Protein AF-A0A7K1BBA8-F1 (afdb_monomer_lite)

Radius of gyration: 17.38 Å; chains: 1; bounding box: 45×29×46 Å

Structure (mmCIF, N/CA/C/O backbone):
data_AF-A0A7K1BBA8-F1
#
_entry.id   AF-A0A7K1BBA8-F1
#
loop_
_atom_site.group_PDB
_atom_site.id
_atom_site.type_symbol
_atom_site.label_atom_id
_atom_site.label_alt_id
_atom_site.label_comp_id
_atom_site.label_asym_id
_atom_site.label_entity_id
_atom_site.label_seq_id
_atom_site.pdbx_PDB_ins_code
_atom_site.Cartn_x
_atom_site.Cartn_y
_atom_site.Cartn_z
_atom_site.occupancy
_atom_site.B_iso_or_equiv
_atom_site.auth_seq_id
_atom_site.auth_comp_id
_atom_site.auth_asym_id
_atom_site.auth_atom_id
_atom_site.pdbx_PDB_model_num
ATOM 1 N N . MET A 1 1 ? -8.028 11.814 24.435 1.00 54.56 1 MET A N 1
ATOM 2 C CA . MET A 1 1 ? -7.162 12.626 23.548 1.00 54.56 1 MET A CA 1
ATOM 3 C C . MET A 1 1 ? -5.939 11.874 23.022 1.00 54.56 1 MET A C 1
ATOM 5 O O . MET A 1 1 ? -5.549 12.142 21.898 1.00 54.56 1 MET A O 1
ATOM 9 N N . THR A 1 2 ? -5.328 10.942 23.764 1.00 65.00 2 THR A N 1
ATOM 10 C CA . THR A 1 2 ? -4.188 10.130 23.278 1.00 65.00 2 THR A CA 1
ATOM 11 C C . THR A 1 2 ? -4.595 8.970 22.361 1.00 65.00 2 THR A C 1
ATOM 13 O O . THR A 1 2 ? -3.912 8.727 21.375 1.00 65.00 2 THR A O 1
ATOM 16 N N . ALA A 1 3 ? -5.726 8.306 22.629 1.00 73.25 3 ALA A N 1
ATOM 17 C CA . ALA A 1 3 ? -6.190 7.162 21.833 1.00 73.25 3 ALA A CA 1
ATOM 18 C C . ALA A 1 3 ? -6.588 7.534 20.391 1.00 73.25 3 ALA A C 1
ATOM 20 O O . ALA A 1 3 ? -6.246 6.815 19.460 1.00 73.25 3 ALA A O 1
ATOM 21 N N . ASP A 1 4 ? -7.256 8.673 20.191 1.00 78.81 4 ASP A N 1
ATOM 22 C CA . ASP A 1 4 ? -7.706 9.092 18.854 1.00 78.81 4 ASP A CA 1
ATOM 23 C C . ASP A 1 4 ? -6.535 9.531 17.968 1.00 78.81 4 ASP A C 1
ATOM 25 O O . ASP A 1 4 ? -6.518 9.257 16.773 1.00 78.81 4 ASP A O 1
ATOM 29 N N . ARG A 1 5 ? -5.515 10.166 18.563 1.00 82.19 5 ARG A N 1
ATOM 30 C CA . ARG A 1 5 ? -4.277 10.520 17.857 1.00 82.19 5 ARG A CA 1
ATOM 31 C C . ARG A 1 5 ? -3.533 9.273 17.384 1.00 82.19 5 ARG A C 1
ATOM 33 O O . ARG A 1 5 ? -3.009 9.274 16.278 1.00 82.19 5 ARG A O 1
ATOM 40 N N . GLU A 1 6 ? -3.501 8.233 18.209 1.00 84.38 6 GLU A N 1
ATOM 41 C CA . GLU A 1 6 ? -2.866 6.966 17.851 1.00 84.38 6 GLU A CA 1
ATOM 42 C C . GLU A 1 6 ? -3.633 6.239 16.739 1.00 84.38 6 GLU A C 1
ATOM 44 O O . GLU A 1 6 ? -3.033 5.793 15.769 1.00 84.38 6 GLU A O 1
ATOM 49 N N . LEU A 1 7 ? -4.966 6.215 16.813 1.00 84.06 7 LEU A N 1
ATOM 50 C CA . LEU A 1 7 ? -5.827 5.690 15.746 1.00 84.06 7 LEU A CA 1
ATOM 51 C C . LEU A 1 7 ? -5.631 6.422 14.414 1.00 84.06 7 LEU A C 1
ATOM 53 O O . LEU A 1 7 ? -5.573 5.785 13.366 1.00 84.06 7 LEU A O 1
ATOM 57 N N . LEU A 1 8 ? -5.510 7.752 14.449 1.00 84.81 8 LEU A N 1
ATOM 58 C CA . LEU A 1 8 ? -5.226 8.556 13.259 1.00 84.81 8 LEU A CA 1
ATOM 59 C C . LEU A 1 8 ? -3.833 8.273 12.693 1.00 84.81 8 LEU A C 1
ATOM 61 O O . LEU A 1 8 ? -3.680 8.233 11.477 1.00 84.81 8 LEU A O 1
ATOM 65 N N . ARG A 1 9 ? -2.834 8.065 13.560 1.00 87.00 9 ARG A N 1
ATOM 66 C CA . ARG A 1 9 ? -1.474 7.699 13.148 1.00 87.00 9 ARG A CA 1
ATOM 67 C C . ARG A 1 9 ? -1.467 6.354 12.426 1.00 87.00 9 ARG A C 1
ATOM 69 O O . ARG A 1 9 ? -0.977 6.297 11.306 1.00 87.00 9 ARG A O 1
ATOM 76 N N . VAL A 1 10 ? -2.077 5.326 13.021 1.00 83.75 10 VAL A N 1
ATOM 77 C CA . VAL A 1 10 ? -2.215 4.002 12.394 1.00 83.75 10 VAL A CA 1
ATOM 78 C C . VAL A 1 10 ? -2.921 4.131 11.048 1.00 83.75 10 VAL A C 1
ATOM 80 O O . VAL A 1 10 ? -2.391 3.701 10.033 1.00 83.75 10 VAL A O 1
ATOM 83 N N . ALA A 1 11 ? -4.072 4.809 10.999 1.00 84.81 11 ALA A N 1
ATOM 84 C CA . ALA A 1 11 ? -4.807 4.965 9.748 1.00 84.81 11 ALA A CA 1
ATOM 85 C C . ALA A 1 11 ? -3.985 5.676 8.654 1.00 84.81 11 ALA A C 1
ATOM 87 O O . ALA A 1 11 ? -4.057 5.296 7.488 1.00 84.81 11 ALA A O 1
ATOM 88 N N . ALA A 1 12 ? -3.194 6.690 9.018 1.00 87.12 12 ALA A N 1
ATOM 89 C CA . ALA A 1 12 ? -2.317 7.388 8.083 1.00 87.12 12 ALA A CA 1
ATOM 90 C C . ALA A 1 12 ? -1.182 6.492 7.562 1.00 87.12 12 ALA A C 1
ATOM 92 O O . ALA A 1 12 ? -0.911 6.511 6.364 1.00 87.12 12 ALA A O 1
ATOM 93 N N . GLU A 1 13 ? -0.564 5.690 8.432 1.00 87.19 13 GLU A N 1
ATOM 94 C CA . GLU A 1 13 ? 0.495 4.742 8.060 1.00 87.19 13 GLU A CA 1
ATOM 95 C C . GLU A 1 13 ? -0.019 3.684 7.072 1.00 87.19 13 GLU A C 1
ATOM 97 O O . GLU A 1 13 ? 0.630 3.423 6.062 1.00 87.19 13 GLU A O 1
ATOM 102 N N . GLU A 1 14 ? -1.218 3.137 7.292 1.00 86.19 14 GLU A N 1
ATOM 103 C CA . GLU A 1 14 ? -1.819 2.162 6.369 1.00 86.19 14 GLU A CA 1
ATOM 104 C C . GLU A 1 14 ? -2.209 2.775 5.016 1.00 86.19 14 GLU A C 1
ATOM 106 O O . GLU A 1 14 ? -2.061 2.154 3.963 1.00 86.19 14 GLU A O 1
ATOM 111 N N . ILE A 1 15 ? -2.689 4.020 5.011 1.00 85.88 15 ILE A N 1
ATOM 112 C CA . ILE A 1 15 ? -2.990 4.744 3.767 1.00 85.88 15 ILE A CA 1
ATOM 113 C C . ILE A 1 15 ? -1.702 5.050 2.993 1.00 85.88 15 ILE A C 1
ATOM 115 O O . ILE A 1 15 ? -1.694 4.999 1.761 1.00 85.88 15 ILE A O 1
ATOM 119 N N . GLU A 1 16 ? -0.602 5.336 3.690 1.00 88.50 16 GLU A N 1
ATOM 120 C CA . GLU A 1 16 ? 0.699 5.563 3.062 1.00 88.50 16 GLU A CA 1
ATOM 121 C C . GLU A 1 16 ? 1.179 4.326 2.290 1.00 88.50 16 GLU A C 1
ATOM 123 O O . GLU A 1 16 ? 1.737 4.464 1.201 1.00 88.50 16 GLU A O 1
ATOM 128 N N . ILE A 1 17 ? 0.901 3.120 2.791 1.00 86.38 17 ILE A N 1
ATOM 129 C CA . ILE A 1 17 ? 1.223 1.862 2.103 1.00 86.38 17 ILE A CA 1
ATOM 130 C C . ILE A 1 17 ? 0.527 1.772 0.751 1.00 86.38 17 ILE A C 1
ATOM 132 O O . ILE A 1 17 ? 1.170 1.471 -0.257 1.00 86.38 17 ILE A O 1
ATOM 136 N N . LEU A 1 18 ? -0.767 2.094 0.712 1.00 86.31 18 LEU A N 1
ATOM 137 C CA . LEU A 1 18 ? -1.517 2.160 -0.540 1.00 86.31 18 LEU A CA 1
ATOM 138 C C . LEU A 1 18 ? -0.906 3.204 -1.483 1.00 86.31 18 LEU A C 1
ATOM 140 O O . LEU A 1 18 ? -0.740 2.941 -2.672 1.00 86.31 18 LEU A O 1
ATOM 144 N N . GLY A 1 19 ? -0.505 4.361 -0.947 1.00 88.00 19 GLY A N 1
ATOM 145 C CA . GLY A 1 19 ? 0.194 5.398 -1.706 1.00 88.00 19 GLY A CA 1
ATOM 146 C C . GLY A 1 19 ? 1.498 4.904 -2.338 1.00 88.00 19 GLY A C 1
ATOM 147 O O . GLY A 1 19 ? 1.738 5.160 -3.515 1.00 88.00 19 GLY A O 1
ATOM 148 N N . ARG A 1 20 ? 2.315 4.150 -1.595 1.00 87.62 20 ARG A N 1
ATOM 149 C CA . ARG A 1 20 ? 3.562 3.548 -2.100 1.00 87.62 20 ARG A CA 1
ATOM 150 C C . ARG A 1 20 ? 3.301 2.506 -3.186 1.00 87.62 20 ARG A C 1
ATOM 152 O O . ARG A 1 20 ? 4.009 2.496 -4.186 1.00 87.62 20 ARG A 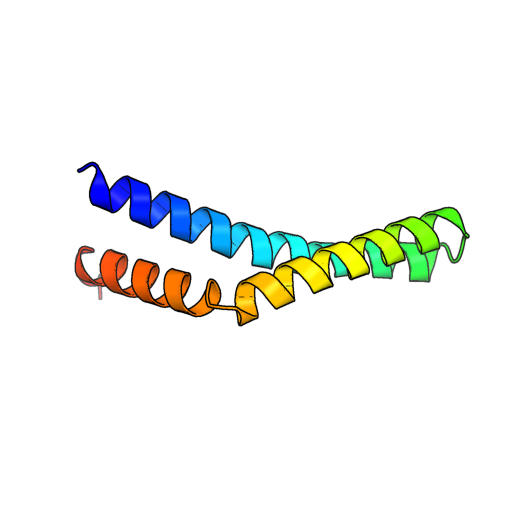O 1
ATOM 159 N N . CYS A 1 21 ? 2.254 1.695 -3.045 1.00 91.31 21 CYS A N 1
ATOM 160 C CA . CYS A 1 21 ? 1.863 0.739 -4.084 1.00 91.31 21 CYS A CA 1
ATOM 161 C C . CYS A 1 21 ? 1.489 1.449 -5.397 1.00 91.31 21 CYS A C 1
ATOM 163 O O . CYS A 1 21 ? 1.870 1.002 -6.475 1.00 91.31 21 CYS A O 1
ATOM 165 N N . LEU A 1 22 ? 0.796 2.590 -5.319 1.00 90.50 22 LEU A N 1
ATOM 166 C CA . LEU A 1 22 ? 0.416 3.377 -6.499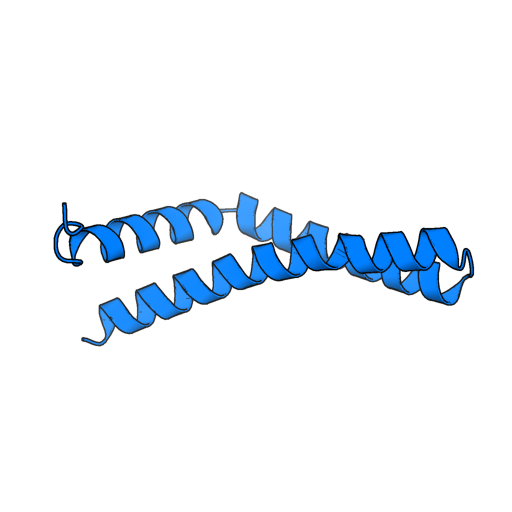 1.00 90.50 22 LEU A CA 1
ATOM 167 C C . LEU A 1 22 ? 1.609 4.054 -7.191 1.00 90.50 22 LEU A C 1
ATOM 169 O O . LEU A 1 22 ? 1.554 4.298 -8.392 1.00 90.50 22 LEU A O 1
ATOM 173 N N . GLN A 1 23 ? 2.702 4.336 -6.474 1.00 90.06 23 GLN A N 1
ATOM 174 C CA . GLN A 1 23 ? 3.908 4.935 -7.065 1.00 90.06 23 GLN A CA 1
ATOM 175 C C . GLN A 1 23 ? 4.633 3.999 -8.041 1.00 90.06 23 GLN A C 1
ATOM 177 O O . GLN A 1 23 ? 5.400 4.479 -8.877 1.00 90.06 23 GLN A O 1
ATOM 182 N N . VAL A 1 24 ? 4.375 2.687 -7.974 1.00 93.62 24 VAL A N 1
ATOM 183 C CA . VAL A 1 24 ? 4.955 1.699 -8.896 1.00 93.62 24 VAL A CA 1
ATOM 184 C C . VAL A 1 24 ? 4.570 1.984 -10.345 1.00 93.62 24 VAL A C 1
ATOM 186 O O . VAL A 1 24 ? 5.391 1.779 -11.234 1.00 93.62 24 VAL A O 1
ATOM 189 N N . ASP A 1 25 ? 3.373 2.519 -10.588 1.00 94.19 25 ASP A N 1
ATOM 190 C CA . ASP A 1 25 ? 2.899 2.860 -11.932 1.00 94.19 25 ASP A CA 1
ATOM 191 C C . ASP A 1 25 ? 3.878 3.797 -12.659 1.00 94.19 25 ASP A C 1
ATOM 193 O O . ASP A 1 25 ? 4.352 3.486 -13.748 1.00 94.19 25 ASP A O 1
ATOM 197 N N . ALA A 1 26 ? 4.330 4.861 -11.989 1.00 93.88 26 ALA A N 1
ATOM 198 C CA . ALA A 1 26 ? 5.306 5.797 -12.549 1.00 93.88 26 ALA A CA 1
ATOM 199 C C . ALA A 1 26 ? 6.673 5.143 -12.845 1.00 93.88 26 ALA A C 1
ATOM 201 O O . ALA A 1 26 ? 7.371 5.540 -13.783 1.00 93.88 26 ALA A O 1
ATOM 202 N N . LEU A 1 27 ? 7.076 4.138 -12.059 1.00 95.00 27 LEU A N 1
ATOM 203 C CA . LEU A 1 27 ? 8.309 3.382 -12.307 1.00 95.00 27 LEU A CA 1
ATOM 204 C C . LEU A 1 27 ? 8.168 2.493 -13.550 1.00 95.00 27 LEU A C 1
ATOM 206 O O . LEU A 1 27 ? 9.090 2.424 -14.366 1.00 95.00 27 LEU A O 1
ATOM 210 N N . LEU A 1 28 ? 7.005 1.857 -13.714 1.00 94.56 28 LEU A N 1
ATOM 211 C CA . LEU A 1 28 ? 6.681 1.029 -14.875 1.00 94.56 28 LEU A CA 1
ATOM 212 C C . LEU A 1 28 ? 6.563 1.865 -16.147 1.00 94.56 28 LEU A C 1
ATOM 214 O O . LEU A 1 28 ? 7.110 1.469 -17.174 1.00 94.56 28 LEU A O 1
ATOM 218 N N . GLU A 1 29 ? 5.911 3.027 -16.083 1.00 96.06 29 GLU A N 1
ATOM 219 C CA . GLU A 1 29 ? 5.822 3.968 -17.202 1.00 96.06 29 GLU A CA 1
ATOM 220 C C . GLU A 1 29 ? 7.210 4.410 -17.666 1.00 96.06 29 GLU A C 1
ATOM 222 O O . GLU A 1 29 ? 7.519 4.372 -18.861 1.00 96.06 29 GLU A O 1
ATOM 227 N N . ARG A 1 30 ? 8.080 4.772 -16.716 1.00 94.88 30 ARG A N 1
ATOM 228 C CA . ARG A 1 30 ? 9.458 5.159 -17.018 1.00 94.88 30 ARG A CA 1
ATOM 229 C C . ARG A 1 30 ? 10.225 4.029 -17.697 1.00 94.88 30 ARG A C 1
ATOM 231 O O . ARG A 1 30 ? 10.830 4.248 -18.743 1.00 94.88 30 ARG A O 1
ATOM 238 N N . TRP A 1 31 ? 10.182 2.821 -17.137 1.00 95.81 31 TRP A N 1
ATOM 239 C CA . TRP A 1 31 ? 10.837 1.668 -17.751 1.00 95.81 31 TRP A CA 1
ATOM 240 C C . TRP A 1 31 ? 10.261 1.340 -19.136 1.00 95.81 31 TRP A C 1
ATOM 242 O O . TRP A 1 31 ? 11.015 1.032 -20.058 1.00 95.81 31 TRP A O 1
ATOM 252 N N . ALA A 1 32 ? 8.945 1.449 -19.326 1.00 95.19 32 ALA A N 1
ATOM 253 C CA . ALA A 1 32 ? 8.307 1.203 -20.615 1.00 95.19 32 ALA A CA 1
ATOM 254 C C . ALA A 1 32 ? 8.757 2.202 -21.698 1.00 95.19 32 ALA A C 1
ATOM 256 O O . ALA A 1 32 ? 8.850 1.823 -22.872 1.00 95.19 32 ALA A O 1
ATOM 257 N N . GLY A 1 33 ? 9.045 3.448 -21.304 1.00 96.19 33 GLY A N 1
ATOM 258 C CA . GLY A 1 33 ? 9.596 4.493 -22.166 1.00 96.19 33 GLY A CA 1
ATOM 259 C C . GLY A 1 33 ? 11.083 4.307 -22.478 1.00 96.19 33 GLY A C 1
ATOM 260 O O . GLY A 1 33 ? 11.459 4.288 -23.651 1.00 96.19 33 GLY A O 1
ATOM 261 N N . ASP A 1 34 ? 11.914 4.140 -21.448 1.00 94.88 34 ASP A N 1
ATOM 262 C CA . AS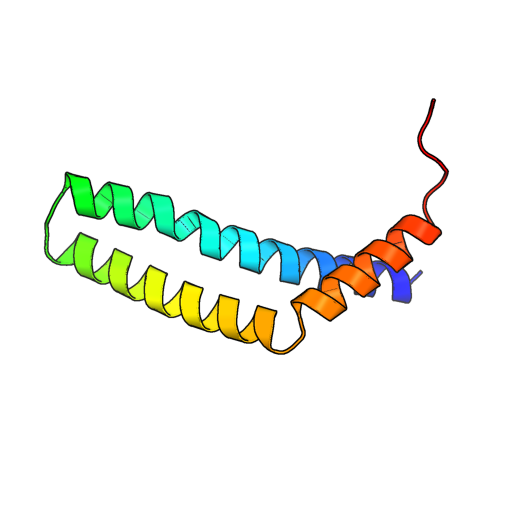P A 1 34 ? 13.377 4.105 -21.584 1.00 94.88 34 ASP A CA 1
ATOM 263 C C . ASP A 1 34 ? 13.887 2.737 -22.083 1.00 94.88 34 ASP A C 1
ATOM 265 O O . ASP A 1 34 ? 14.825 2.661 -22.881 1.00 94.88 34 ASP A O 1
ATOM 269 N N . LYS A 1 35 ? 13.258 1.644 -21.624 1.00 91.69 35 LYS A N 1
ATOM 270 C CA . LYS A 1 35 ? 13.624 0.235 -21.873 1.00 91.69 35 LYS A CA 1
ATOM 271 C C . LYS A 1 35 ? 15.090 -0.104 -21.589 1.00 91.69 35 LYS A C 1
ATOM 273 O O . LYS A 1 35 ? 15.638 -1.042 -22.174 1.00 91.69 35 LYS A O 1
ATOM 278 N N . ASP A 1 36 ? 15.729 0.635 -20.690 1.00 96.75 36 ASP A N 1
ATOM 279 C CA . ASP A 1 36 ? 17.105 0.387 -20.281 1.00 96.75 36 ASP A CA 1
ATOM 280 C C . ASP A 1 36 ? 17.185 -0.490 -19.021 1.00 96.75 36 ASP A C 1
ATOM 282 O O . ASP A 1 36 ? 16.209 -0.720 -18.305 1.00 96.75 36 ASP A O 1
ATOM 286 N N . HIS A 1 37 ? 18.384 -1.008 -18.757 1.00 96.12 37 HIS A N 1
ATOM 287 C CA . HIS A 1 37 ? 18.625 -1.909 -17.634 1.00 96.12 37 HIS A CA 1
ATOM 288 C C . HIS A 1 37 ? 18.397 -1.237 -16.273 1.00 96.12 37 HIS A C 1
ATOM 290 O O . HIS A 1 37 ? 17.819 -1.851 -15.382 1.00 96.12 37 HIS A O 1
ATOM 296 N N . THR A 1 38 ? 18.810 0.022 -16.116 1.00 96.88 38 THR A N 1
ATOM 297 C CA . THR A 1 38 ? 18.700 0.749 -14.845 1.00 96.88 38 THR A CA 1
ATOM 298 C C . THR A 1 38 ? 17.241 1.004 -14.495 1.00 96.88 38 THR A C 1
ATOM 300 O O . THR A 1 38 ? 16.827 0.725 -13.371 1.00 96.88 38 THR A O 1
ATOM 303 N N . SER A 1 39 ? 16.445 1.499 -15.450 1.00 95.25 39 SER A N 1
ATOM 304 C CA . SER A 1 39 ? 15.007 1.705 -15.230 1.00 95.25 39 SER A CA 1
ATOM 305 C C . SER A 1 39 ? 14.274 0.390 -14.961 1.00 95.25 39 SER A C 1
ATOM 307 O O . SER A 1 39 ? 13.406 0.352 -14.091 1.00 95.25 39 SER A O 1
ATOM 309 N N . GLY A 1 40 ? 14.676 -0.701 -15.622 1.00 96.88 40 GLY A N 1
ATOM 310 C CA . GLY A 1 40 ? 14.140 -2.038 -15.366 1.00 96.88 40 GLY A CA 1
ATOM 311 C C . GLY A 1 40 ? 14.424 -2.546 -13.951 1.00 96.88 40 GLY A C 1
ATOM 312 O O . GLY A 1 40 ? 13.514 -3.053 -13.301 1.00 96.8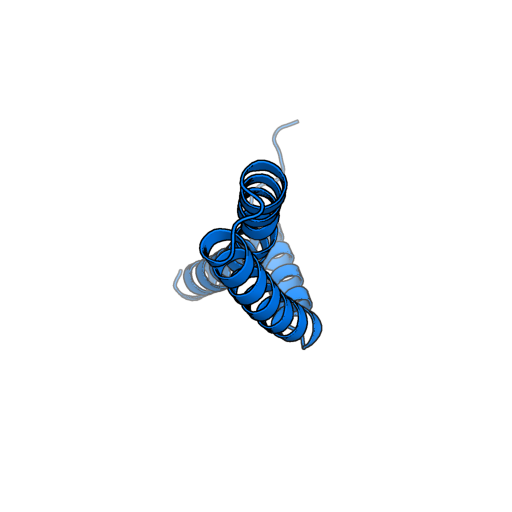8 40 GLY A O 1
ATOM 313 N N . CYS A 1 41 ? 15.649 -2.368 -13.445 1.00 97.75 41 CYS A N 1
ATOM 314 C CA . CYS A 1 41 ? 15.991 -2.730 -12.067 1.00 97.75 41 CYS A CA 1
ATOM 315 C C . CYS A 1 41 ? 15.177 -1.926 -11.047 1.00 97.75 41 CYS A C 1
ATOM 317 O O . CYS A 1 41 ? 14.600 -2.508 -10.138 1.00 97.75 41 CYS A O 1
ATOM 319 N N . ILE A 1 42 ? 15.062 -0.607 -11.233 1.00 95.81 42 ILE A N 1
ATOM 320 C CA . ILE A 1 42 ? 14.287 0.254 -10.327 1.00 95.81 42 ILE A CA 1
ATOM 321 C C . ILE A 1 42 ? 12.806 -0.154 -10.310 1.00 95.81 42 ILE A C 1
ATOM 323 O O . ILE A 1 42 ? 12.189 -0.200 -9.247 1.00 95.81 42 ILE A O 1
ATOM 327 N N . ALA A 1 43 ? 12.227 -0.453 -11.476 1.00 95.62 43 ALA A N 1
ATOM 328 C CA . ALA A 1 43 ? 10.845 -0.912 -11.569 1.00 95.62 43 ALA A CA 1
ATOM 329 C C . ALA A 1 43 ? 10.638 -2.280 -10.896 1.00 95.62 43 ALA A C 1
ATOM 331 O O . ALA A 1 43 ? 9.628 -2.478 -10.223 1.00 95.62 43 ALA A O 1
ATOM 332 N N . ALA A 1 44 ? 11.594 -3.204 -11.040 1.00 96.19 44 ALA A N 1
ATOM 333 C CA . ALA A 1 44 ? 11.555 -4.506 -10.377 1.00 96.19 44 ALA A CA 1
ATOM 334 C C . ALA A 1 44 ? 11.638 -4.377 -8.847 1.00 96.19 44 ALA A C 1
ATOM 336 O O . ALA A 1 44 ? 10.819 -4.975 -8.153 1.00 96.19 44 ALA A O 1
ATOM 337 N N . ASP A 1 45 ? 12.553 -3.552 -8.332 1.00 96.25 45 ASP A N 1
ATOM 338 C CA . ASP A 1 45 ? 12.671 -3.279 -6.893 1.00 96.25 45 ASP A CA 1
ATOM 339 C C . ASP A 1 45 ? 11.377 -2.658 -6.340 1.00 96.25 45 ASP A C 1
ATOM 341 O O . ASP A 1 45 ? 10.889 -3.045 -5.278 1.00 96.25 45 ASP A O 1
ATOM 345 N N . GLY A 1 46 ? 10.776 -1.722 -7.083 1.00 95.31 46 GLY A N 1
ATOM 346 C CA . GLY A 1 46 ? 9.494 -1.119 -6.716 1.00 95.31 46 GLY A CA 1
ATOM 347 C C . GLY A 1 46 ? 8.340 -2.126 -6.674 1.00 95.31 46 GLY A C 1
ATOM 348 O O . GLY A 1 46 ? 7.503 -2.061 -5.774 1.00 95.31 46 GLY A O 1
ATOM 349 N N . LEU A 1 47 ? 8.302 -3.077 -7.614 1.00 95.44 47 LEU A N 1
ATOM 350 C CA . LEU A 1 47 ? 7.319 -4.165 -7.622 1.00 95.44 47 LEU A CA 1
ATOM 351 C C . LEU A 1 47 ? 7.495 -5.114 -6.432 1.00 95.44 47 LEU A C 1
ATOM 353 O O . LEU A 1 47 ? 6.501 -5.477 -5.810 1.00 95.44 47 LEU A O 1
ATOM 357 N N . ASP A 1 48 ? 8.732 -5.495 -6.110 1.00 96.38 48 ASP A N 1
ATOM 358 C CA . ASP A 1 48 ? 9.037 -6.354 -4.959 1.00 96.38 48 ASP A CA 1
ATOM 359 C C . ASP A 1 48 ? 8.617 -5.683 -3.644 1.00 96.38 48 ASP A C 1
ATOM 361 O O . ASP A 1 48 ? 7.909 -6.271 -2.823 1.00 96.38 48 ASP A O 1
ATOM 365 N N . GLN A 1 49 ? 8.934 -4.393 -3.495 1.00 94.12 49 GLN A N 1
ATOM 366 C CA . GLN A 1 49 ? 8.503 -3.614 -2.340 1.00 94.12 49 GLN A CA 1
ATOM 367 C C . GLN A 1 49 ? 6.973 -3.524 -2.242 1.00 94.12 49 GLN A C 1
ATOM 369 O O . GLN A 1 49 ? 6.417 -3.691 -1.156 1.00 94.12 49 GLN A O 1
ATOM 374 N N . ALA A 1 50 ? 6.279 -3.260 -3.353 1.00 94.19 50 ALA A N 1
ATOM 375 C CA . ALA A 1 50 ? 4.820 -3.206 -3.360 1.00 94.19 50 ALA A CA 1
ATOM 376 C C . ALA A 1 50 ? 4.184 -4.564 -3.047 1.00 94.19 50 ALA A C 1
ATOM 378 O O . ALA A 1 50 ? 3.159 -4.601 -2.373 1.00 94.19 50 ALA A O 1
ATOM 379 N N . LEU A 1 51 ? 4.794 -5.671 -3.475 1.00 94.31 51 LEU A N 1
ATOM 380 C CA . LEU A 1 51 ? 4.327 -7.009 -3.128 1.00 94.31 51 LEU A CA 1
ATOM 381 C C . LEU A 1 51 ? 4.380 -7.241 -1.613 1.00 94.31 51 LEU A C 1
ATOM 383 O O . LEU A 1 51 ? 3.359 -7.589 -1.030 1.00 94.31 51 LEU A O 1
ATOM 387 N N . GLY A 1 52 ? 5.513 -6.953 -0.964 1.00 94.19 52 GLY A N 1
ATOM 388 C CA . GLY A 1 52 ? 5.626 -7.095 0.494 1.00 94.19 52 GLY A CA 1
ATOM 389 C C . GLY A 1 52 ? 4.628 -6.215 1.255 1.00 94.19 52 GLY A C 1
ATOM 390 O O . GLY A 1 52 ? 3.994 -6.651 2.210 1.00 94.19 52 GLY A O 1
ATOM 391 N N . LEU A 1 53 ? 4.413 -4.988 0.781 1.00 92.25 53 LEU A N 1
ATOM 392 C CA . LEU A 1 53 ? 3.407 -4.078 1.327 1.00 92.25 53 LEU A CA 1
ATOM 393 C C . LEU A 1 53 ? 1.964 -4.599 1.177 1.00 92.25 53 LEU A C 1
ATOM 395 O O . LEU A 1 53 ? 1.139 -4.412 2.074 1.00 92.25 53 LEU A O 1
ATOM 399 N N . LEU A 1 54 ? 1.645 -5.237 0.050 1.00 91.12 54 LEU A N 1
ATOM 400 C CA . LEU A 1 54 ? 0.339 -5.856 -0.178 1.00 91.12 54 LEU A CA 1
ATOM 401 C C . LEU A 1 54 ? 0.139 -7.097 0.694 1.00 91.12 54 LEU A C 1
ATOM 403 O O . LEU A 1 54 ? -0.967 -7.288 1.201 1.00 91.12 54 LEU A O 1
ATOM 407 N N . ASP A 1 55 ? 1.187 -7.892 0.906 1.00 94.25 55 ASP A N 1
ATOM 408 C CA . AS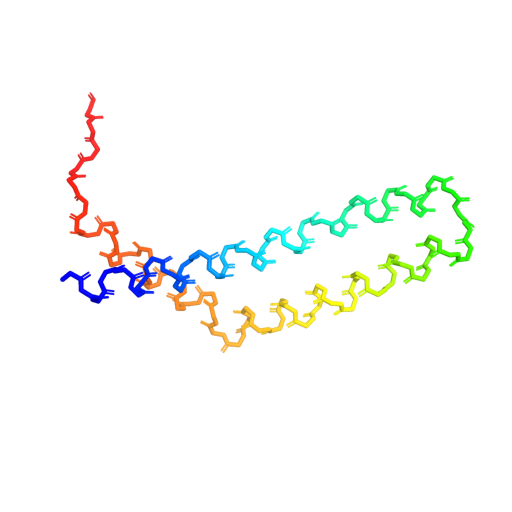P A 1 55 ? 1.157 -9.031 1.826 1.00 94.25 55 ASP A CA 1
ATOM 409 C C . ASP A 1 55 ? 0.873 -8.558 3.259 1.00 94.25 55 ASP A C 1
ATOM 411 O O . ASP A 1 55 ? -0.037 -9.069 3.909 1.00 94.25 55 ASP A O 1
ATOM 415 N N . GLU A 1 56 ? 1.541 -7.497 3.724 1.00 90.62 56 GLU A N 1
ATOM 416 C CA . GLU A 1 56 ? 1.263 -6.901 5.038 1.00 90.62 56 GLU A CA 1
ATOM 417 C C . GLU A 1 56 ? -0.187 -6.392 5.165 1.00 90.62 56 GLU A C 1
ATOM 419 O O . GLU A 1 56 ? -0.834 -6.570 6.202 1.00 90.62 56 GLU A O 1
ATOM 424 N N . LEU A 1 57 ? -0.733 -5.774 4.111 1.00 87.88 57 LEU A N 1
ATOM 425 C CA . LEU A 1 57 ? -2.141 -5.367 4.075 1.00 87.88 57 LEU A CA 1
ATOM 426 C C . LEU A 1 57 ? -3.091 -6.568 4.154 1.00 87.88 57 LEU A C 1
ATOM 428 O O . LEU A 1 57 ? -4.091 -6.504 4.881 1.00 87.88 57 LEU A O 1
ATOM 432 N N . ALA A 1 58 ? -2.785 -7.642 3.424 1.00 89.44 58 ALA A N 1
ATOM 433 C CA . ALA A 1 58 ? -3.561 -8.877 3.406 1.00 89.44 58 ALA A CA 1
ATOM 434 C C . ALA A 1 58 ? -3.516 -9.615 4.755 1.00 89.44 58 ALA A C 1
ATOM 436 O O . ALA A 1 58 ? -4.533 -10.173 5.171 1.00 89.44 58 ALA A O 1
ATOM 437 N N . ASP A 1 59 ? -2.397 -9.526 5.477 1.00 92.56 59 ASP A N 1
ATOM 438 C CA . ASP A 1 59 ? -2.172 -10.141 6.794 1.00 92.56 59 ASP A CA 1
ATOM 439 C C . ASP A 1 59 ? -2.912 -9.449 7.954 1.00 92.56 59 ASP A C 1
ATOM 441 O O . ASP A 1 59 ? -2.769 -9.822 9.120 1.00 92.56 59 ASP A O 1
ATOM 445 N N . GLY A 1 60 ? -3.776 -8.480 7.650 1.00 86.31 60 GLY A N 1
ATOM 446 C CA . GLY A 1 60 ? -4.745 -7.937 8.600 1.00 86.31 60 GLY A CA 1
ATOM 447 C C . GLY A 1 60 ? -4.671 -6.429 8.778 1.00 86.31 60 GLY A C 1
ATOM 448 O O . GLY A 1 60 ? -5.633 -5.847 9.284 1.00 86.31 60 GLY A O 1
ATOM 449 N N . ARG A 1 61 ? -3.621 -5.765 8.282 1.00 88.38 61 ARG A N 1
ATOM 450 C CA . ARG A 1 61 ? -3.503 -4.305 8.393 1.00 88.38 61 ARG A CA 1
ATOM 451 C C . ARG A 1 61 ? -4.635 -3.565 7.669 1.00 88.38 61 ARG A C 1
ATOM 453 O O . ARG A 1 61 ? -5.127 -2.547 8.153 1.00 88.38 61 ARG A O 1
ATOM 460 N N . ALA A 1 62 ? -5.165 -4.128 6.577 1.00 88.25 62 ALA A N 1
ATOM 461 C CA . ALA A 1 62 ? -6.361 -3.592 5.923 1.00 88.25 62 ALA A CA 1
ATOM 462 C C . ALA A 1 62 ? -7.609 -3.634 6.833 1.00 88.25 62 ALA A C 1
ATOM 464 O O . ALA A 1 62 ? -8.423 -2.704 6.836 1.00 88.25 62 ALA A O 1
ATOM 465 N N . ALA A 1 63 ? -7.766 -4.697 7.630 1.00 88.88 63 ALA A N 1
ATOM 466 C CA . ALA A 1 63 ? -8.861 -4.813 8.590 1.00 88.88 63 ALA A CA 1
ATOM 467 C C . ALA A 1 63 ? -8.686 -3.834 9.763 1.00 88.88 63 ALA A C 1
ATOM 469 O O . ALA A 1 63 ? -9.664 -3.222 10.203 1.00 88.88 63 ALA A O 1
ATOM 470 N N . GLU A 1 64 ? -7.451 -3.639 10.228 1.00 87.38 64 GLU A N 1
ATOM 471 C CA . GLU A 1 64 ? -7.109 -2.659 11.262 1.00 87.38 64 GLU A CA 1
ATOM 472 C C . GLU A 1 64 ? -7.386 -1.224 10.803 1.00 87.38 64 GLU A C 1
ATOM 474 O O . GLU A 1 64 ? -8.060 -0.478 11.519 1.00 87.38 64 GLU A O 1
ATOM 479 N N . LEU A 1 65 ? -6.986 -0.862 9.577 1.00 86.94 65 LEU A N 1
ATOM 480 C CA . LEU A 1 65 ? -7.327 0.423 8.965 1.00 86.94 65 LEU A CA 1
ATOM 481 C C . LEU A 1 65 ? -8.844 0.628 8.921 1.00 86.94 65 LEU A C 1
ATOM 483 O O . LEU A 1 65 ? -9.349 1.667 9.349 1.00 86.94 65 LEU A O 1
ATOM 487 N N . ALA A 1 66 ? -9.598 -0.362 8.438 1.00 89.31 66 ALA A N 1
ATOM 488 C CA . ALA A 1 66 ? -11.052 -0.262 8.355 1.00 89.31 66 ALA A CA 1
ATOM 489 C C . ALA A 1 66 ? -11.700 -0.074 9.738 1.00 89.31 66 ALA A C 1
ATOM 491 O O . ALA A 1 66 ? -12.643 0.711 9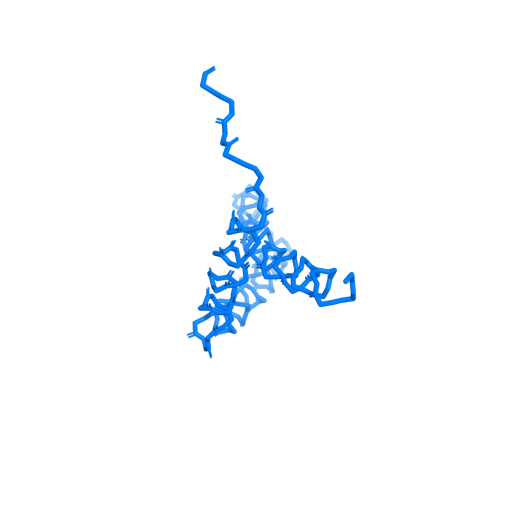.885 1.00 89.31 66 ALA A O 1
ATOM 492 N N . ALA A 1 67 ? -11.196 -0.763 10.764 1.00 89.38 67 ALA A N 1
ATOM 493 C CA . ALA A 1 67 ? -11.650 -0.595 12.140 1.00 89.38 67 ALA A CA 1
ATOM 494 C C . ALA A 1 67 ? -11.315 0.803 12.683 1.00 89.38 67 ALA A C 1
ATOM 496 O O . ALA A 1 67 ? -12.175 1.446 13.296 1.00 89.38 67 ALA A O 1
ATOM 497 N N . ALA A 1 68 ? -10.103 1.295 12.413 1.00 87.38 68 ALA A N 1
ATOM 498 C CA . ALA A 1 68 ? -9.663 2.624 12.810 1.00 87.38 68 ALA A CA 1
ATOM 499 C C . ALA A 1 68 ? -10.537 3.716 12.183 1.00 87.38 68 ALA A C 1
ATOM 501 O O . ALA A 1 68 ? -11.070 4.565 12.900 1.00 87.38 68 ALA A O 1
ATOM 502 N N . VAL A 1 69 ? -10.774 3.636 10.871 1.00 88.62 69 VAL A N 1
ATOM 503 C CA . VAL A 1 69 ? -11.636 4.567 10.133 1.00 88.62 69 VAL A CA 1
ATOM 504 C C . VAL A 1 69 ? -13.048 4.567 10.706 1.00 88.62 69 VAL A C 1
ATOM 506 O O . VAL A 1 69 ? -13.556 5.631 11.042 1.00 88.62 69 VAL A O 1
ATOM 509 N N . ARG A 1 70 ? -13.671 3.398 10.910 1.00 89.94 70 ARG A N 1
ATOM 510 C CA . ARG A 1 70 ? -15.023 3.314 11.497 1.00 89.94 70 ARG A CA 1
ATOM 511 C C . ARG A 1 70 ? -15.095 3.973 12.870 1.00 89.94 70 ARG A C 1
ATOM 513 O O . ARG A 1 70 ? -16.061 4.675 13.168 1.00 89.94 70 ARG A O 1
ATOM 520 N N . ARG A 1 71 ? -14.075 3.758 13.703 1.00 88.44 71 ARG A N 1
ATOM 521 C CA . ARG A 1 71 ? -14.005 4.356 15.036 1.00 88.44 71 ARG A CA 1
ATOM 522 C C . ARG A 1 71 ? -13.865 5.872 14.957 1.00 88.44 71 ARG A C 1
ATOM 524 O O . ARG A 1 71 ? -14.601 6.559 15.655 1.00 88.44 71 ARG A O 1
ATOM 531 N N . ILE A 1 72 ? -13.005 6.386 14.082 1.00 86.44 72 ILE A N 1
ATOM 532 C CA . ILE A 1 72 ? -12.862 7.828 13.845 1.00 86.44 72 ILE A CA 1
ATOM 533 C C . ILE A 1 72 ? -14.181 8.414 13.328 1.00 86.44 72 ILE A C 1
ATOM 535 O O . ILE A 1 72 ? -14.672 9.393 13.873 1.00 86.44 72 ILE A O 1
ATOM 539 N N . THR A 1 73 ? -14.820 7.795 12.335 1.00 87.81 73 THR A N 1
ATOM 540 C CA . THR A 1 73 ? -16.102 8.279 11.805 1.00 87.81 73 THR A CA 1
ATOM 541 C C . THR A 1 73 ? -17.188 8.333 12.878 1.00 87.81 73 THR A C 1
ATOM 543 O O . THR A 1 73 ? -17.976 9.270 12.888 1.00 87.81 73 THR A O 1
ATOM 546 N N . SER A 1 74 ? -17.207 7.384 13.822 1.00 87.44 74 SER A N 1
ATOM 547 C CA . SER A 1 74 ? -18.176 7.387 14.927 1.00 87.44 74 SER A CA 1
ATOM 548 C C . SER A 1 74 ? -18.005 8.542 15.923 1.00 87.44 74 SER A C 1
ATOM 550 O O . SER A 1 74 ? -18.922 8.810 16.696 1.00 87.44 74 SER A O 1
ATOM 552 N N . THR A 1 75 ? -16.849 9.219 15.923 1.00 85.25 75 THR A N 1
ATOM 553 C CA . THR A 1 75 ? -16.578 10.374 16.794 1.00 85.25 75 THR A CA 1
ATOM 554 C C . THR A 1 75 ? -16.735 11.714 16.077 1.00 85.25 75 THR A C 1
ATOM 556 O O . THR A 1 75 ? -16.778 12.752 16.740 1.00 85.25 75 THR A O 1
ATOM 559 N N . LEU A 1 76 ? -16.832 11.713 14.744 1.00 84.94 76 LEU A N 1
ATOM 560 C CA . LEU A 1 76 ? -17.046 12.920 13.953 1.00 84.94 76 LEU A CA 1
ATOM 561 C C . LEU A 1 76 ? -18.520 13.360 14.009 1.00 84.94 76 LEU A C 1
ATOM 563 O O . LEU A 1 76 ? -19.416 12.517 14.094 1.00 84.94 76 LEU A O 1
ATOM 567 N N . PRO A 1 77 ? -18.797 14.676 13.950 1.00 84.19 77 PRO A N 1
ATOM 568 C CA . PRO A 1 77 ? -20.161 15.162 13.777 1.00 84.19 77 PRO A CA 1
ATOM 569 C C . PRO A 1 77 ? -20.744 14.661 12.443 1.00 84.19 77 PRO A C 1
ATOM 571 O O . PRO A 1 77 ? -19.983 14.390 11.507 1.00 84.19 77 PRO A O 1
ATOM 574 N N . PRO A 1 78 ? -22.080 14.542 12.333 1.00 80.94 78 PRO A N 1
ATOM 575 C CA . PRO A 1 78 ? -22.714 14.137 11.085 1.00 80.94 78 PRO A CA 1
ATOM 576 C C . PRO A 1 78 ? -22.336 15.101 9.946 1.00 80.94 78 PRO A C 1
ATOM 578 O O . PRO A 1 78 ? -22.114 16.290 10.204 1.00 80.94 78 PRO A O 1
ATOM 581 N N . PRO A 1 79 ? -22.242 14.605 8.698 1.00 80.38 79 PRO A N 1
ATOM 582 C CA . PRO A 1 79 ? -21.957 15.452 7.548 1.00 80.38 79 PRO A CA 1
ATOM 583 C C . PRO A 1 79 ? -23.013 16.556 7.434 1.00 80.38 79 PRO A C 1
ATOM 585 O O . PRO A 1 79 ? -24.189 16.325 7.713 1.00 80.38 79 PRO A O 1
ATOM 588 N N . LEU A 1 80 ? -22.575 17.756 7.052 1.00 78.88 80 LEU A N 1
ATOM 589 C CA . LEU A 1 80 ? -23.479 18.868 6.766 1.00 78.88 80 LEU A CA 1
ATOM 590 C C . LEU A 1 80 ? -24.307 18.498 5.525 1.00 78.88 80 LEU A C 1
ATOM 592 O O . LEU A 1 80 ? -23.721 18.167 4.493 1.00 78.88 80 LEU A O 1
ATOM 596 N N . GLU A 1 81 ? -25.635 18.498 5.674 1.00 66.19 81 GLU A N 1
ATOM 597 C CA . GLU A 1 81 ? -26.609 18.284 4.590 1.00 66.19 81 GLU A CA 1
ATOM 598 C C . GLU A 1 81 ? -26.582 19.404 3.540 1.00 66.19 81 GLU A C 1
ATOM 600 O O . GLU A 1 81 ? -26.347 20.579 3.917 1.00 66.19 81 GLU A O 1
#

Foldseek 3Di:
DVVLVVLVVLLVVLVVLVVLLVVLVVLVVVCVVPVDPVSVVVSVVSVVSNVVSVVVCVVCSVVSNVVSVVVNVVPDDDDDD

Secondary structure (DSSP, 8-state):
-HHHHHHHHHHHHHHHHHHHHHHHHHHHHHHHHH--HHHHHHHHHHHHHHHHHHHHIIIIIHHHHHHHHHHHHHHSPPPP-

pLDDT: mean 88.9, std 7.39, range [54.56, 97.75]

Sequence (81 aa):
MTADRELLRVAAEEIEILGRCLQVDALLERWAGDKDHTSGCIAADGLDQALGLLDELADGRAAELAAAVRRITSTLPPPLE